Protein AF-A0A6P0ND20-F1 (afdb_monomer_lite)

Sequence (135 aa):
DTLTGGAGADKFVIGDSKNPYYVGGGGFLGLNDYALLKDFQSGTDKIQLHKGSNYIFGANFIAVKKGFLSFKTSDTSIASAEQIAKDIAAGKSSGVQSQLTTGDSLKSFQIAPSFGFDIVAIVSGGYNQGDLTFV

Radius of gyration: 15.28 Å; chains: 1; bounding box: 33×35×43 Å

Structure (mmCIF, N/CA/C/O backbone):
data_AF-A0A6P0ND20-F1
#
_entry.id   AF-A0A6P0ND20-F1
#
loop_
_atom_site.group_PDB
_atom_site.id
_atom_site.type_symbol
_atom_site.label_atom_id
_atom_site.label_alt_id
_atom_site.label_comp_id
_atom_site.label_asym_id
_atom_site.label_entity_id
_atom_site.label_seq_id
_atom_site.pdbx_PDB_ins_code
_atom_site.Cartn_x
_atom_site.Cartn_y
_atom_site.Cartn_z
_atom_site.occupancy
_atom_site.B_iso_or_equiv
_atom_site.auth_seq_id
_atom_site.auth_comp_id
_atom_site.auth_asym_id
_atom_site.auth_atom_id
_atom_site.pdbx_PDB_model_num
ATOM 1 N N . ASP A 1 1 ? -5.513 -3.980 -8.493 1.00 93.25 1 ASP A N 1
ATOM 2 C CA . ASP A 1 1 ? -6.485 -4.665 -7.610 1.00 93.25 1 ASP A CA 1
ATOM 3 C C . ASP A 1 1 ? -7.368 -3.709 -6.825 1.00 93.25 1 ASP A C 1
ATOM 5 O O . ASP A 1 1 ? -7.004 -2.559 -6.616 1.00 93.25 1 ASP A O 1
ATOM 9 N N . THR A 1 2 ? -8.538 -4.176 -6.382 1.00 95.00 2 THR A N 1
ATOM 10 C CA . THR A 1 2 ? -9.383 -3.484 -5.394 1.00 95.00 2 THR A CA 1
ATOM 11 C C . THR A 1 2 ? -9.470 -4.351 -4.147 1.00 95.00 2 THR A C 1
ATOM 13 O O . THR A 1 2 ? -9.925 -5.488 -4.224 1.00 95.00 2 THR A O 1
ATOM 16 N N . LEU A 1 3 ? -9.009 -3.820 -3.018 1.00 97.44 3 LEU A N 1
ATOM 17 C CA . LEU A 1 3 ? -8.888 -4.527 -1.749 1.00 97.44 3 LEU A CA 1
ATOM 18 C C . LEU A 1 3 ? -9.920 -3.991 -0.752 1.00 97.44 3 LEU A C 1
ATOM 20 O O . LEU A 1 3 ? -10.173 -2.784 -0.682 1.00 97.44 3 LEU A O 1
ATOM 24 N N . THR A 1 4 ? -10.523 -4.901 0.007 1.00 97.12 4 THR A N 1
ATOM 25 C CA . THR A 1 4 ? -11.533 -4.613 1.031 1.00 97.12 4 THR A CA 1
ATOM 26 C C . THR A 1 4 ? -11.224 -5.475 2.250 1.00 97.12 4 THR A C 1
ATOM 28 O O . THR A 1 4 ? -11.126 -6.693 2.100 1.00 97.12 4 THR A O 1
ATOM 31 N N . GLY A 1 5 ? -10.999 -4.848 3.404 1.00 95.06 5 GLY A N 1
ATOM 32 C CA . GLY A 1 5 ? -10.673 -5.533 4.663 1.00 95.06 5 GLY A CA 1
ATOM 33 C C . GLY A 1 5 ? -11.926 -6.036 5.378 1.00 95.06 5 GLY A C 1
ATOM 34 O O . GLY A 1 5 ? -11.997 -7.188 5.804 1.00 95.06 5 GLY A O 1
ATOM 35 N N . GLY A 1 6 ? -12.981 -5.221 5.363 1.00 94.94 6 GLY A N 1
ATOM 36 C CA . GLY A 1 6 ? -14.210 -5.463 6.095 1.00 94.94 6 GLY A CA 1
ATOM 37 C C . GLY A 1 6 ? -14.175 -4.826 7.482 1.00 94.94 6 GLY A C 1
ATOM 38 O O . GLY A 1 6 ? -13.762 -3.685 7.656 1.00 94.94 6 GLY A O 1
ATOM 39 N N . ALA A 1 7 ? -14.733 -5.529 8.464 1.00 93.88 7 ALA A N 1
ATOM 40 C CA . ALA A 1 7 ? -14.753 -5.068 9.845 1.00 93.88 7 ALA A CA 1
ATOM 41 C C . ALA A 1 7 ? -13.620 -5.729 10.632 1.00 93.88 7 ALA A C 1
ATOM 43 O O . ALA A 1 7 ? -13.504 -6.953 10.623 1.00 93.88 7 ALA A O 1
ATOM 44 N N . GLY A 1 8 ? -12.881 -4.939 11.407 1.00 95.81 8 GLY A N 1
ATOM 45 C CA . GLY A 1 8 ? -11.806 -5.437 12.257 1.00 95.81 8 GLY A CA 1
ATOM 46 C C . GLY A 1 8 ? -10.526 -4.642 12.054 1.00 95.81 8 GLY A C 1
ATOM 47 O O . GLY A 1 8 ? -10.562 -3.544 11.520 1.00 95.81 8 GLY A O 1
ATOM 48 N N . ALA A 1 9 ? -9.418 -5.189 12.554 1.00 97.75 9 ALA A N 1
ATOM 49 C CA . ALA A 1 9 ? -8.084 -4.663 12.299 1.00 97.75 9 ALA A CA 1
ATOM 50 C C . ALA A 1 9 ? -7.442 -5.480 11.180 1.00 97.75 9 ALA A C 1
ATOM 52 O O . ALA A 1 9 ? -6.924 -6.576 11.420 1.00 97.75 9 ALA A O 1
ATOM 53 N N . ASP A 1 10 ? -7.489 -4.941 9.967 1.00 98.56 10 ASP A N 1
ATOM 54 C CA . ASP A 1 10 ? -7.039 -5.623 8.766 1.00 98.56 10 ASP A CA 1
ATOM 55 C C . ASP A 1 10 ? -5.618 -5.222 8.372 1.00 98.56 10 ASP A C 1
ATOM 57 O O . ASP A 1 10 ? -5.089 -4.167 8.734 1.00 98.56 10 ASP A O 1
ATOM 61 N N . LYS A 1 11 ? -4.962 -6.096 7.602 1.00 98.31 11 LYS A N 1
ATOM 62 C CA . LYS A 1 11 ? -3.635 -5.832 7.044 1.00 98.31 11 LYS A CA 1
ATOM 63 C C . LYS A 1 11 ? -3.660 -5.928 5.527 1.00 98.31 11 LYS A C 1
ATOM 65 O O . LYS A 1 11 ? -3.770 -7.013 4.962 1.00 98.31 11 LYS A O 1
ATOM 70 N N . PHE A 1 12 ? -3.429 -4.796 4.881 1.00 98.50 12 PHE A N 1
ATOM 71 C CA . PHE A 1 12 ? -3.259 -4.693 3.440 1.00 98.50 12 PHE A CA 1
ATOM 72 C C . PHE A 1 12 ? -1.779 -4.850 3.089 1.00 98.50 12 PHE A C 1
ATOM 74 O O . PHE A 1 12 ? -0.943 -4.027 3.468 1.00 98.50 12 PHE A O 1
ATOM 81 N N . VAL A 1 13 ? -1.436 -5.930 2.387 1.00 98.25 13 VAL A N 1
ATOM 82 C CA . VAL A 1 13 ? -0.047 -6.262 2.046 1.00 98.25 13 VAL A CA 1
ATOM 83 C C . VAL A 1 13 ? 0.306 -5.707 0.669 1.00 98.25 13 VAL A C 1
ATOM 85 O O . VAL A 1 13 ? -0.107 -6.248 -0.351 1.00 98.25 13 VAL A O 1
ATOM 88 N N . ILE A 1 14 ? 1.090 -4.630 0.655 1.00 98.00 14 ILE A N 1
ATOM 89 C CA . ILE A 1 14 ? 1.572 -3.928 -0.551 1.00 98.00 14 ILE A CA 1
ATOM 90 C C . ILE A 1 14 ? 3.081 -4.185 -0.769 1.00 98.00 14 ILE A C 1
ATOM 92 O O . ILE A 1 14 ? 3.711 -3.673 -1.690 1.00 98.00 14 ILE A O 1
ATOM 96 N N . GLY A 1 15 ? 3.678 -5.026 0.071 1.00 97.62 15 GLY A N 1
ATOM 97 C CA . GLY A 1 15 ? 5.016 -5.576 -0.092 1.00 97.62 15 GLY A CA 1
ATOM 98 C C . GLY A 1 15 ? 5.335 -6.567 1.023 1.00 97.62 15 GLY A C 1
ATOM 99 O O . GLY A 1 15 ? 4.689 -6.577 2.078 1.00 97.62 15 GLY A O 1
ATOM 100 N N . ASP A 1 16 ? 6.334 -7.406 0.788 1.00 97.62 16 ASP A N 1
ATOM 101 C CA . ASP A 1 16 ? 6.873 -8.344 1.771 1.00 97.62 16 ASP A CA 1
ATOM 102 C C . ASP A 1 16 ? 8.352 -8.051 2.065 1.00 97.62 16 ASP A C 1
ATOM 104 O O . ASP A 1 16 ? 8.900 -7.042 1.630 1.00 97.62 16 ASP A O 1
ATOM 108 N N . SER A 1 17 ? 9.020 -8.919 2.826 1.00 97.25 17 SER A N 1
ATOM 109 C CA . SER A 1 17 ? 10.435 -8.731 3.171 1.00 97.25 17 SER A CA 1
ATOM 110 C C . SER A 1 17 ? 11.388 -8.860 1.978 1.00 97.25 17 SER A C 1
ATOM 112 O O . SER A 1 17 ? 12.570 -8.543 2.100 1.00 97.25 17 SER A O 1
ATOM 114 N N . LYS A 1 18 ? 10.902 -9.326 0.822 1.00 96.38 18 LYS A N 1
ATOM 115 C CA . LYS A 1 18 ? 11.700 -9.527 -0.387 1.00 96.38 18 LYS A CA 1
ATOM 116 C C . LYS A 1 18 ? 11.458 -8.436 -1.422 1.00 96.38 18 LYS A C 1
ATOM 118 O O . LYS A 1 18 ? 12.427 -8.005 -2.036 1.00 96.38 18 LYS A O 1
ATOM 123 N N . ASN A 1 19 ? 10.208 -8.022 -1.641 1.00 95.00 19 ASN A N 1
ATOM 124 C CA . ASN A 1 19 ? 9.842 -7.134 -2.742 1.00 95.00 19 ASN A CA 1
ATOM 125 C C . ASN A 1 19 ? 8.677 -6.187 -2.399 1.00 95.00 19 ASN A C 1
ATOM 127 O O . ASN A 1 19 ? 7.717 -6.598 -1.739 1.00 95.00 19 ASN A O 1
ATOM 131 N N . PRO A 1 20 ? 8.688 -4.943 -2.922 1.00 95.31 20 PRO A N 1
ATOM 132 C CA . PRO A 1 20 ? 7.466 -4.156 -3.050 1.00 95.31 20 PRO A CA 1
ATOM 133 C C . PRO A 1 20 ? 6.553 -4.780 -4.118 1.00 95.31 20 PRO A C 1
ATOM 135 O O . PRO A 1 20 ? 7.036 -5.359 -5.093 1.00 95.31 20 PRO A O 1
ATOM 138 N N . TYR A 1 21 ? 5.239 -4.653 -3.955 1.00 95.44 21 TYR A N 1
ATOM 139 C CA . TYR A 1 21 ? 4.253 -5.090 -4.949 1.00 95.44 21 TYR A CA 1
ATOM 140 C C . TYR A 1 21 ? 3.762 -3.910 -5.789 1.00 95.44 21 TYR A C 1
ATOM 142 O O . TYR A 1 21 ? 3.983 -2.754 -5.425 1.00 95.44 21 TYR A O 1
ATOM 150 N N . TYR A 1 22 ? 3.096 -4.207 -6.911 1.00 92.31 22 TYR A N 1
ATOM 151 C CA . TYR A 1 22 ? 2.536 -3.210 -7.838 1.00 92.31 22 TYR A CA 1
ATOM 152 C C . TYR A 1 22 ? 3.587 -2.259 -8.447 1.00 92.31 22 TYR A C 1
ATOM 154 O O . TYR A 1 22 ? 3.289 -1.153 -8.889 1.00 92.31 22 TYR A O 1
ATOM 162 N N . VAL A 1 23 ? 4.857 -2.670 -8.452 1.00 86.75 23 VAL A N 1
ATOM 163 C CA . VAL A 1 23 ? 5.950 -1.915 -9.070 1.00 86.75 23 VAL A CA 1
ATOM 164 C C . VAL A 1 23 ? 6.119 -2.352 -10.525 1.00 86.75 23 VAL A C 1
ATOM 166 O O . VAL A 1 23 ? 6.236 -3.540 -10.810 1.00 86.75 23 VAL A O 1
ATOM 169 N N . GLY A 1 24 ? 6.173 -1.401 -11.460 1.00 74.06 24 GLY A N 1
ATOM 170 C CA . GLY A 1 24 ? 6.433 -1.695 -12.873 1.00 74.06 24 GLY A CA 1
ATOM 171 C C . GLY A 1 24 ? 5.212 -1.803 -13.791 1.00 74.06 24 GLY A C 1
ATOM 172 O O . GLY A 1 24 ? 5.397 -2.125 -14.962 1.00 74.06 24 GLY A O 1
ATOM 173 N N . GLY A 1 25 ? 4.001 -1.460 -13.335 1.00 68.69 25 GLY A N 1
ATOM 174 C CA . GLY A 1 25 ? 2.817 -1.402 -14.210 1.00 68.69 25 GLY A CA 1
ATOM 175 C C . GLY A 1 25 ? 2.965 -0.424 -15.387 1.00 68.69 25 GLY A C 1
ATOM 176 O O . GLY A 1 25 ? 2.397 -0.621 -16.466 1.00 68.69 25 GLY A O 1
ATOM 177 N N . GLY A 1 26 ? 3.767 0.633 -15.207 1.00 68.81 26 GLY A N 1
ATOM 178 C CA . GLY A 1 26 ? 3.945 1.680 -16.212 1.00 68.81 26 GLY A CA 1
ATOM 179 C C . GLY A 1 26 ? 2.661 2.481 -16.453 1.00 68.81 26 GLY A C 1
ATOM 180 O O . GLY A 1 26 ? 1.762 2.516 -15.616 1.00 68.81 26 GLY A O 1
ATOM 181 N N . GLY A 1 27 ? 2.574 3.153 -17.601 1.00 68.88 27 GLY A N 1
ATOM 182 C CA . GLY A 1 27 ? 1.433 4.017 -17.916 1.00 68.88 27 GLY A CA 1
ATOM 183 C C . GLY A 1 27 ? 1.401 5.307 -17.097 1.00 68.88 27 GLY A C 1
ATOM 184 O O . GLY A 1 27 ? 2.376 5.685 -16.443 1.00 68.88 27 GLY A O 1
ATOM 185 N N . PHE A 1 28 ? 0.270 6.011 -17.168 1.00 68.81 28 PHE A N 1
ATOM 186 C CA . PHE A 1 28 ? 0.130 7.314 -16.529 1.00 68.81 28 PHE A CA 1
ATOM 187 C C . PHE A 1 28 ? 0.230 7.198 -15.000 1.00 68.81 28 PHE A C 1
ATOM 189 O O . PHE A 1 28 ? -0.549 6.474 -14.397 1.00 68.81 28 PHE A O 1
ATOM 196 N N . LEU A 1 29 ? 1.209 7.862 -14.378 1.00 69.50 29 LEU A N 1
ATOM 197 C CA . LEU A 1 29 ? 1.584 7.757 -12.957 1.00 69.50 29 LEU A CA 1
ATOM 198 C C . LEU A 1 29 ? 1.908 6.338 -12.440 1.00 69.50 29 LEU A C 1
ATOM 200 O O . LEU A 1 29 ? 1.894 6.107 -11.231 1.00 69.50 29 LEU A O 1
ATOM 204 N N . GLY A 1 30 ? 2.170 5.371 -13.323 1.00 74.44 30 GLY A N 1
ATOM 205 C CA . GLY A 1 30 ? 2.265 3.966 -12.913 1.00 74.44 30 GLY A CA 1
ATOM 206 C C . GLY A 1 30 ? 0.910 3.305 -12.618 1.00 74.44 30 GLY A C 1
ATOM 207 O O . GLY A 1 30 ? 0.887 2.183 -12.132 1.00 74.44 30 GLY A O 1
ATOM 208 N N . LEU A 1 31 ? -0.222 3.963 -12.913 1.00 78.06 31 LEU A N 1
ATOM 209 C CA . LEU A 1 31 ? -1.581 3.511 -12.562 1.00 78.06 31 LEU A CA 1
ATOM 210 C C . LEU A 1 31 ? -2.086 2.299 -13.359 1.00 78.06 31 LEU A C 1
ATOM 212 O O . LEU A 1 31 ? -3.267 1.963 -13.291 1.00 78.06 31 LEU A O 1
ATOM 216 N N . ASN A 1 32 ? -1.230 1.635 -14.124 1.00 81.75 32 ASN A N 1
ATOM 217 C CA . ASN A 1 32 ? -1.597 0.377 -14.766 1.00 81.75 32 ASN A CA 1
ATOM 218 C C . ASN A 1 32 ? -1.589 -0.806 -13.788 1.00 81.75 32 ASN A C 1
ATOM 220 O O . ASN A 1 32 ? -2.251 -1.803 -14.063 1.00 81.75 32 ASN A O 1
ATOM 224 N N . ASP A 1 33 ? -0.852 -0.711 -12.678 1.00 88.31 33 ASP A N 1
ATOM 225 C CA . ASP A 1 33 ? -0.780 -1.763 -11.664 1.00 88.31 33 ASP A CA 1
ATOM 226 C C . ASP A 1 33 ? -0.699 -1.123 -10.274 1.00 88.31 33 ASP A C 1
ATOM 228 O O . ASP A 1 33 ? 0.332 -0.584 -9.895 1.00 88.31 33 ASP A O 1
ATOM 232 N N . TYR A 1 34 ? -1.820 -1.101 -9.550 1.00 92.00 34 TYR A N 1
ATOM 233 C CA . TYR A 1 34 ? -1.933 -0.509 -8.213 1.00 92.00 34 TYR A CA 1
ATOM 234 C C . TYR A 1 34 ? -3.019 -1.207 -7.392 1.00 92.00 34 TYR A C 1
ATOM 236 O O . TYR A 1 34 ? -3.954 -1.802 -7.941 1.00 92.00 34 TYR A O 1
ATOM 244 N N . ALA A 1 35 ? -2.943 -1.081 -6.068 1.00 96.12 35 ALA A N 1
ATOM 245 C CA . ALA A 1 35 ? -4.012 -1.480 -5.159 1.00 96.12 35 ALA A CA 1
ATOM 246 C C . ALA A 1 35 ? -4.910 -0.294 -4.773 1.00 96.12 35 ALA A C 1
ATOM 248 O O . ALA A 1 35 ? -4.441 0.701 -4.226 1.00 96.12 35 ALA A O 1
ATOM 249 N N . LEU A 1 36 ? -6.219 -0.407 -4.995 1.00 96.44 36 LEU A N 1
ATOM 250 C CA . LEU A 1 36 ? -7.224 0.494 -4.430 1.00 96.44 36 LEU A CA 1
ATOM 251 C C . LEU A 1 36 ? -7.749 -0.085 -3.114 1.00 96.44 36 LEU A C 1
ATOM 253 O O . LEU A 1 36 ? -8.465 -1.083 -3.130 1.00 96.44 36 LEU A O 1
ATOM 257 N N . LEU A 1 37 ? -7.430 0.546 -1.987 1.00 97.50 37 LEU A N 1
ATOM 258 C CA . LEU A 1 37 ? -7.933 0.166 -0.666 1.00 97.50 37 LEU A CA 1
ATOM 259 C C . LEU A 1 37 ? -9.242 0.924 -0.420 1.00 97.50 37 LEU A C 1
ATOM 261 O O . LEU A 1 37 ? -9.245 2.147 -0.232 1.00 97.50 37 LEU A O 1
ATOM 265 N N . LYS A 1 38 ? -10.366 0.209 -0.500 1.00 95.56 38 LYS A N 1
ATOM 266 C CA . LYS A 1 38 ? -11.698 0.822 -0.586 1.00 95.56 38 LYS A CA 1
ATOM 267 C C . LYS A 1 38 ? -12.264 1.252 0.768 1.00 95.56 38 LYS A C 1
ATOM 269 O O . LYS A 1 38 ? -12.923 2.283 0.842 1.00 95.56 38 LYS A O 1
ATOM 274 N N . ASP A 1 39 ? -12.005 0.479 1.812 1.00 95.94 39 ASP A N 1
ATOM 275 C CA . ASP A 1 39 ? -12.611 0.616 3.141 1.00 95.94 39 ASP A CA 1
ATOM 276 C C . ASP A 1 39 ? -11.581 0.760 4.269 1.00 95.94 39 ASP A C 1
ATOM 278 O O . ASP A 1 39 ? -11.926 0.584 5.431 1.00 95.94 39 ASP A O 1
ATOM 282 N N . PHE A 1 40 ? -10.339 1.117 3.929 1.00 97.62 40 PHE A N 1
ATOM 283 C CA . PHE A 1 40 ? -9.252 1.285 4.892 1.00 97.62 40 PHE A CA 1
ATOM 284 C C . PHE A 1 40 ? -9.617 2.246 6.035 1.00 97.62 40 PHE A C 1
ATOM 286 O O . PHE A 1 40 ? -10.009 3.393 5.797 1.00 97.62 40 PHE A O 1
ATOM 293 N N . GLN A 1 41 ? -9.407 1.798 7.271 1.00 97.31 41 GLN A N 1
ATOM 294 C CA . GLN A 1 41 ? -9.667 2.537 8.500 1.00 97.31 41 G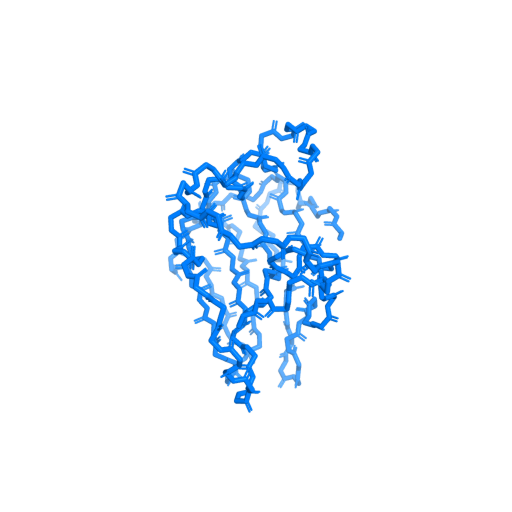LN A CA 1
ATOM 295 C C . GLN A 1 41 ? -8.357 2.937 9.185 1.00 97.31 41 GLN A C 1
ATOM 297 O O . GLN A 1 41 ? -7.755 2.165 9.935 1.00 97.31 41 GLN A O 1
ATOM 302 N N . SER A 1 42 ? -7.926 4.183 8.972 1.00 97.44 42 SER A N 1
ATOM 303 C CA . SER A 1 42 ? -6.737 4.727 9.641 1.00 97.44 42 SER A CA 1
ATOM 304 C C . SER A 1 42 ? -6.834 4.616 11.168 1.00 97.44 42 SER A C 1
ATOM 306 O O . SER A 1 42 ? -7.888 4.850 11.759 1.00 97.44 42 SER A O 1
ATOM 308 N N . GLY A 1 43 ? -5.725 4.244 11.813 1.00 96.75 43 GLY A N 1
ATOM 309 C CA . GLY A 1 43 ? -5.650 3.970 13.247 1.00 96.75 43 GLY A CA 1
ATOM 310 C C . GLY A 1 43 ? -6.038 2.541 13.644 1.00 96.75 43 GLY A C 1
ATOM 311 O O . GLY A 1 43 ? -5.626 2.100 14.717 1.00 96.75 43 GLY A O 1
ATOM 312 N N . THR A 1 44 ? -6.746 1.806 12.782 1.00 97.44 44 THR A N 1
ATOM 313 C CA . THR A 1 44 ? -7.184 0.420 13.030 1.00 97.44 44 THR A CA 1
ATOM 314 C C . THR A 1 44 ? -6.453 -0.548 12.104 1.00 97.44 44 THR A C 1
ATOM 316 O O . THR A 1 44 ? -5.739 -1.438 12.573 1.00 97.44 44 THR A O 1
ATOM 319 N N . ASP A 1 45 ? -6.545 -0.308 10.799 1.00 98.56 45 ASP A N 1
ATOM 320 C CA . ASP A 1 45 ? -5.914 -1.126 9.771 1.00 98.56 45 ASP A CA 1
ATOM 321 C C . ASP A 1 45 ? -4.429 -0.800 9.605 1.00 98.56 45 ASP A C 1
ATOM 323 O O . ASP A 1 45 ? -3.927 0.254 10.017 1.00 98.56 45 ASP A O 1
ATOM 327 N N . LYS A 1 46 ? -3.702 -1.718 8.963 1.00 98.56 46 LYS A N 1
ATOM 328 C CA . LYS A 1 46 ? -2.281 -1.562 8.645 1.00 98.56 46 LYS A CA 1
ATOM 329 C C . LYS A 1 46 ? -1.989 -1.778 7.173 1.00 98.56 46 LYS A C 1
ATOM 331 O O . LYS A 1 46 ? -2.526 -2.682 6.537 1.00 98.56 46 LYS A O 1
ATOM 336 N N . ILE A 1 47 ? -1.055 -0.986 6.660 1.00 98.75 47 ILE A N 1
ATOM 337 C CA . ILE A 1 47 ? -0.484 -1.142 5.324 1.00 98.75 47 ILE A CA 1
ATOM 338 C C . ILE A 1 47 ? 0.929 -1.688 5.494 1.00 98.75 47 ILE A C 1
ATOM 340 O O . ILE A 1 47 ? 1.801 -1.021 6.054 1.00 98.75 47 ILE A O 1
ATOM 344 N N . GLN A 1 48 ? 1.160 -2.913 5.030 1.00 98.62 48 GLN A N 1
ATOM 345 C CA . GLN A 1 48 ? 2.484 -3.522 5.035 1.00 98.62 48 GLN A CA 1
ATOM 346 C C . GLN A 1 48 ? 3.232 -3.177 3.746 1.00 98.62 48 GLN A C 1
ATOM 348 O O . GLN A 1 48 ? 2.723 -3.395 2.647 1.00 98.62 48 GLN A O 1
ATOM 353 N N . LEU A 1 49 ? 4.456 -2.682 3.896 1.00 98.56 49 LEU A N 1
ATOM 354 C CA . LEU A 1 49 ? 5.350 -2.263 2.827 1.00 98.56 49 LEU A CA 1
ATOM 355 C C . LEU A 1 49 ? 6.684 -3.001 2.934 1.00 98.56 49 LEU A C 1
ATOM 357 O O . LEU A 1 49 ? 7.158 -3.299 4.029 1.00 98.56 49 LEU A O 1
ATOM 361 N N . HIS A 1 50 ? 7.326 -3.228 1.792 1.00 97.75 50 HIS A N 1
ATOM 362 C CA . HIS A 1 50 ? 8.696 -3.734 1.761 1.00 97.75 50 HIS A CA 1
ATOM 363 C C . HIS A 1 50 ? 9.675 -2.698 2.317 1.00 97.75 50 HIS A C 1
ATOM 365 O O . HIS A 1 50 ? 9.663 -1.542 1.883 1.00 97.75 50 HIS A O 1
ATOM 371 N N . LYS A 1 51 ? 10.553 -3.090 3.240 1.00 96.62 51 LYS A N 1
ATOM 372 C CA . LYS A 1 51 ? 11.614 -2.230 3.766 1.00 96.62 51 LYS A CA 1
ATOM 373 C C . LYS A 1 51 ? 12.751 -2.062 2.756 1.00 96.62 51 LYS A C 1
ATOM 375 O O . LYS A 1 51 ? 13.325 -3.028 2.285 1.00 96.62 51 LYS A O 1
ATOM 380 N N . GLY A 1 52 ? 13.171 -0.816 2.525 1.00 90.38 52 GLY A N 1
ATOM 381 C CA . GLY A 1 52 ? 14.325 -0.499 1.670 1.00 90.38 52 GLY A CA 1
ATOM 382 C C . GLY A 1 52 ? 13.959 0.048 0.288 1.00 90.38 52 GLY A C 1
ATOM 383 O O . GLY A 1 52 ? 14.840 0.527 -0.422 1.00 90.38 52 GLY A O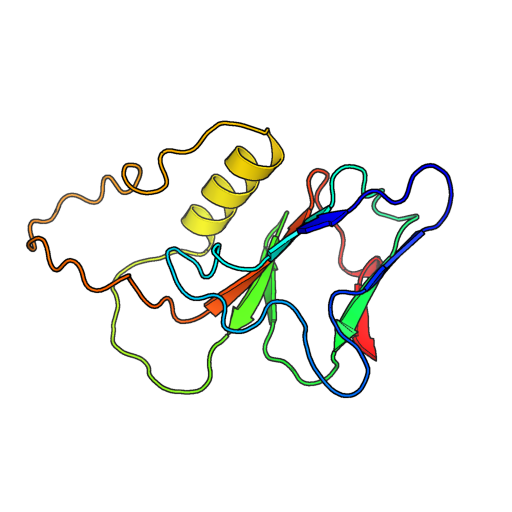 1
ATOM 384 N N . SER A 1 53 ? 12.673 0.071 -0.075 1.00 92.69 53 SER A N 1
ATOM 385 C CA . SER A 1 53 ? 12.199 0.821 -1.244 1.00 92.69 53 SER A CA 1
ATOM 386 C C . SER A 1 53 ? 12.151 2.330 -0.990 1.00 92.69 53 SER A C 1
ATOM 388 O O . SER A 1 53 ? 11.951 2.800 0.131 1.00 92.69 53 SER A O 1
ATOM 390 N N . ASN A 1 54 ? 12.297 3.105 -2.066 1.00 91.31 54 ASN A N 1
ATOM 391 C CA . ASN A 1 54 ? 12.244 4.564 -2.035 1.00 91.31 54 ASN A CA 1
ATOM 392 C C . ASN A 1 54 ? 10.804 5.052 -2.249 1.00 91.31 54 ASN A C 1
ATOM 394 O O . ASN A 1 54 ? 10.414 5.380 -3.372 1.00 91.31 54 ASN A O 1
ATOM 398 N N . TYR A 1 55 ? 10.008 5.039 -1.180 1.00 92.00 55 TYR A N 1
ATOM 399 C CA . TYR A 1 55 ? 8.606 5.443 -1.246 1.00 92.00 55 TYR A CA 1
ATOM 400 C C . TYR A 1 55 ? 8.416 6.964 -1.292 1.00 92.00 55 TYR A C 1
ATOM 402 O O . TYR A 1 55 ? 9.186 7.741 -0.723 1.00 92.00 55 TYR A O 1
ATOM 410 N N . ILE A 1 56 ? 7.330 7.374 -1.938 1.00 91.25 56 ILE A N 1
ATOM 411 C CA . ILE A 1 56 ? 6.702 8.687 -1.826 1.00 91.25 56 ILE A CA 1
ATOM 412 C C . ILE A 1 56 ? 5.361 8.469 -1.127 1.00 91.25 56 ILE A C 1
ATOM 414 O O . ILE A 1 56 ? 4.565 7.632 -1.556 1.00 91.25 56 ILE A O 1
ATOM 418 N N . PHE A 1 57 ? 5.113 9.243 -0.077 1.00 93.31 57 PHE A N 1
ATOM 419 C CA . PHE A 1 57 ? 3.867 9.211 0.681 1.00 93.31 57 PHE A CA 1
ATOM 420 C C . PHE A 1 57 ? 3.073 10.479 0.375 1.00 93.31 57 PHE A C 1
ATOM 422 O O . PHE A 1 57 ? 3.507 11.578 0.721 1.00 93.31 57 PHE A O 1
ATOM 429 N N . GLY A 1 58 ? 1.947 10.326 -0.319 1.00 90.69 58 GLY A N 1
ATOM 430 C CA . GLY A 1 58 ? 0.940 11.374 -0.468 1.00 90.69 58 GLY A CA 1
ATOM 431 C C . GLY A 1 58 ? -0.190 11.188 0.544 1.00 90.69 58 GLY A C 1
ATOM 432 O O . GLY A 1 58 ? -0.308 10.129 1.156 1.00 90.69 58 GLY A O 1
ATOM 433 N N . ALA A 1 59 ? -1.063 12.187 0.684 1.00 89.81 59 ALA A N 1
ATOM 434 C CA . ALA A 1 59 ? -2.159 12.154 1.663 1.00 89.81 59 ALA A CA 1
ATOM 435 C C . ALA A 1 59 ? -3.094 10.930 1.530 1.00 89.81 59 ALA A C 1
ATOM 437 O O . ALA A 1 59 ? -3.665 10.466 2.514 1.00 89.81 59 ALA A O 1
ATOM 438 N N . ASN A 1 60 ? -3.267 10.411 0.312 1.00 91.50 60 ASN A N 1
ATOM 439 C CA . ASN A 1 60 ? -4.161 9.290 0.016 1.00 91.50 60 ASN A CA 1
ATOM 440 C C . ASN A 1 60 ? -3.583 8.296 -1.003 1.00 91.50 60 ASN A C 1
ATOM 442 O O . ASN A 1 60 ? -4.324 7.514 -1.597 1.00 91.50 60 ASN A O 1
ATOM 446 N N . PHE A 1 61 ? -2.270 8.319 -1.224 1.00 93.62 61 PHE A N 1
ATOM 447 C CA . PHE A 1 61 ? -1.596 7.342 -2.073 1.00 93.62 61 PHE A CA 1
ATOM 448 C C . PHE A 1 61 ? -0.181 7.047 -1.578 1.00 93.62 61 PHE A C 1
ATOM 450 O O . PHE A 1 61 ? 0.424 7.834 -0.845 1.00 93.62 61 PHE A O 1
ATOM 457 N N . ILE A 1 62 ? 0.347 5.909 -2.013 1.00 95.06 62 ILE A N 1
ATOM 458 C CA . ILE A 1 62 ? 1.729 5.484 -1.811 1.00 95.06 62 ILE A CA 1
ATOM 459 C C . ILE A 1 62 ? 2.311 5.194 -3.190 1.00 95.06 62 ILE A C 1
ATOM 461 O O . ILE A 1 62 ? 1.680 4.527 -4.011 1.00 95.06 62 ILE A O 1
ATOM 465 N N . ALA A 1 63 ? 3.514 5.693 -3.446 1.00 91.69 63 ALA A N 1
ATOM 466 C CA . ALA A 1 63 ? 4.238 5.452 -4.684 1.00 91.69 63 ALA A CA 1
ATOM 467 C C . ALA A 1 63 ? 5.677 5.005 -4.415 1.00 91.69 63 ALA A C 1
ATOM 469 O O . ALA A 1 63 ? 6.217 5.264 -3.344 1.00 91.69 63 ALA A O 1
ATOM 470 N N . VAL A 1 64 ? 6.315 4.364 -5.390 1.00 90.06 64 VAL A N 1
ATOM 471 C CA . VAL A 1 64 ? 7.728 3.962 -5.351 1.00 90.06 64 VAL A CA 1
ATOM 472 C C . VAL A 1 64 ? 8.483 4.703 -6.446 1.00 90.06 64 VAL A C 1
ATOM 474 O O . VAL A 1 64 ? 8.089 4.660 -7.609 1.00 90.06 64 VAL A O 1
ATOM 477 N N . LYS A 1 65 ? 9.585 5.380 -6.102 1.00 85.31 65 LYS A N 1
ATOM 478 C CA . LYS A 1 65 ? 10.472 6.006 -7.094 1.00 85.31 65 LYS A CA 1
ATOM 479 C C . LYS A 1 65 ? 11.173 4.940 -7.929 1.00 85.31 65 LYS A C 1
ATOM 481 O O . LYS A 1 65 ? 11.756 4.006 -7.379 1.00 85.31 65 LYS A O 1
ATOM 486 N N . LYS A 1 66 ? 11.205 5.132 -9.247 1.00 76.31 66 LYS A N 1
ATOM 487 C CA . LYS A 1 66 ? 11.998 4.296 -10.154 1.00 76.31 66 LYS A CA 1
ATOM 488 C C . LYS A 1 66 ? 13.472 4.690 -10.079 1.00 76.31 66 LYS A C 1
ATOM 490 O O . LYS A 1 66 ? 13.812 5.873 -10.078 1.00 76.31 66 LYS A O 1
ATOM 495 N N . GLY A 1 67 ? 14.353 3.695 -10.001 1.00 60.88 67 GLY A N 1
ATOM 496 C CA . GLY A 1 67 ? 15.800 3.902 -9.987 1.00 60.88 67 GLY A CA 1
ATOM 497 C C . GLY A 1 67 ? 16.305 4.514 -11.299 1.00 60.88 67 GLY A C 1
ATOM 498 O O . GLY A 1 67 ? 16.112 3.942 -12.362 1.00 60.88 67 GLY A O 1
ATOM 499 N N . PHE A 1 68 ? 16.934 5.687 -11.190 1.00 51.69 68 PHE A N 1
ATOM 500 C CA . PHE A 1 68 ? 17.872 6.331 -12.122 1.00 51.69 68 PHE A CA 1
ATOM 501 C C . PHE A 1 68 ? 17.714 6.055 -13.636 1.00 51.69 68 PHE A C 1
ATOM 503 O O . PHE A 1 68 ? 18.643 5.610 -14.298 1.00 51.69 68 PHE A O 1
ATOM 510 N N . LEU A 1 69 ? 16.580 6.437 -14.220 1.00 45.41 69 LEU A N 1
ATOM 511 C CA . LEU A 1 69 ? 16.549 6.995 -15.577 1.00 45.41 69 LEU A CA 1
ATOM 512 C C . LEU A 1 69 ? 15.670 8.242 -15.537 1.00 45.41 69 LEU A C 1
ATOM 514 O O . LEU A 1 69 ? 14.492 8.228 -15.885 1.00 45.41 69 LEU A O 1
ATOM 518 N N . SER A 1 70 ? 16.262 9.331 -15.047 1.00 45.19 70 SER A N 1
ATOM 519 C CA . SER A 1 70 ? 15.683 10.671 -15.103 1.00 45.19 70 SER A CA 1
ATOM 520 C C . SER A 1 70 ? 15.682 11.171 -16.548 1.00 45.19 70 SER A C 1
ATOM 522 O O . SER A 1 70 ? 16.472 12.041 -16.910 1.00 45.19 70 SER A O 1
ATOM 524 N N . PHE A 1 71 ? 14.783 10.659 -17.388 1.00 44.25 71 PHE A N 1
ATOM 525 C CA . PHE A 1 71 ? 14.317 11.480 -18.496 1.00 44.25 71 PHE A CA 1
ATOM 526 C C . PHE A 1 71 ? 13.490 12.595 -17.868 1.00 44.25 71 PHE A C 1
ATOM 528 O O . PHE A 1 71 ? 12.459 12.347 -17.242 1.00 44.25 71 PHE A O 1
ATOM 535 N N . LYS A 1 72 ? 14.023 13.820 -17.951 1.00 44.56 72 LYS A N 1
ATOM 536 C CA . LYS A 1 72 ? 13.351 15.059 -17.560 1.00 44.56 72 LYS A CA 1
ATOM 537 C C . LYS A 1 72 ? 11.970 15.056 -18.220 1.00 44.56 72 LYS A C 1
ATOM 539 O O . LYS A 1 72 ? 11.847 15.380 -19.395 1.00 44.56 72 LYS A O 1
ATOM 544 N N . THR A 1 73 ? 10.950 14.665 -17.471 1.00 44.44 73 THR A N 1
ATOM 545 C CA . THR A 1 73 ? 9.565 14.881 -17.868 1.00 44.44 73 THR A CA 1
ATOM 546 C C . THR A 1 73 ? 9.079 15.969 -16.937 1.00 44.44 73 THR A C 1
ATOM 548 O O . THR A 1 73 ? 9.004 15.782 -15.723 1.00 44.44 73 THR A O 1
ATOM 551 N N . SER A 1 74 ? 8.937 17.153 -17.517 1.00 50.84 74 SER A N 1
ATOM 552 C CA . SER A 1 74 ? 8.480 18.374 -16.874 1.00 50.84 74 SER A CA 1
ATOM 553 C C . SER A 1 74 ? 7.171 18.132 -16.117 1.00 50.84 74 SER A C 1
ATOM 555 O O . SER A 1 74 ? 6.190 17.657 -16.683 1.00 50.84 74 SER A O 1
ATOM 557 N N . ASP A 1 75 ? 7.199 18.480 -14.833 1.00 52.59 75 ASP A N 1
ATOM 558 C CA . ASP A 1 75 ? 6.062 18.950 -14.039 1.00 52.59 75 ASP A CA 1
ATOM 559 C C . ASP A 1 75 ? 4.914 17.982 -13.751 1.00 52.59 75 ASP A C 1
ATOM 561 O O . ASP A 1 75 ? 3.741 18.336 -13.816 1.00 52.59 75 ASP A O 1
ATOM 565 N N . THR A 1 76 ? 5.238 16.781 -13.275 1.00 55.53 76 THR A N 1
ATOM 566 C CA . THR A 1 76 ? 4.281 16.050 -12.430 1.00 55.53 76 THR A CA 1
ATOM 567 C C . THR A 1 76 ? 4.542 16.378 -10.971 1.00 55.53 76 THR A C 1
ATOM 569 O O . THR A 1 76 ? 5.318 15.712 -10.286 1.00 55.53 76 THR A O 1
ATOM 572 N N . SER A 1 77 ? 3.927 17.462 -10.503 1.00 63.66 77 SER A N 1
ATOM 573 C CA . SER A 1 77 ? 3.946 17.811 -9.087 1.00 63.66 77 SER A CA 1
ATOM 574 C C . SER A 1 77 ? 3.186 16.752 -8.281 1.00 63.66 77 SER A C 1
ATOM 576 O O . SER A 1 77 ? 2.174 16.216 -8.738 1.00 63.66 77 SER A O 1
ATOM 578 N N . ILE A 1 78 ? 3.645 16.472 -7.058 1.00 66.25 78 ILE A N 1
ATOM 579 C CA . ILE A 1 78 ? 2.951 15.588 -6.101 1.00 66.25 78 ILE A CA 1
ATOM 580 C C . ILE A 1 78 ? 1.475 16.003 -5.949 1.00 66.25 78 ILE A C 1
ATOM 582 O O . ILE A 1 78 ? 0.602 15.145 -5.887 1.00 66.25 78 ILE A O 1
ATOM 586 N N . ALA A 1 79 ? 1.183 17.305 -6.027 1.00 68.69 79 ALA A N 1
ATOM 587 C CA . ALA A 1 79 ? -0.174 17.852 -6.001 1.00 68.69 79 ALA A CA 1
ATOM 588 C C . ALA A 1 79 ? -1.087 17.318 -7.125 1.00 68.69 79 ALA A C 1
ATOM 590 O O . ALA A 1 79 ? -2.270 17.071 -6.896 1.00 68.69 79 ALA A O 1
ATOM 591 N N . SER A 1 80 ? -0.551 17.099 -8.331 1.00 73.25 80 SER A N 1
ATOM 592 C CA . SER A 1 80 ? -1.325 16.525 -9.442 1.00 73.25 80 SER A CA 1
ATOM 593 C C . SER A 1 80 ? -1.660 15.057 -9.171 1.00 73.25 80 SER A C 1
ATOM 595 O O . SER A 1 80 ? -2.796 14.630 -9.374 1.00 73.25 80 SER A O 1
ATOM 597 N N . ALA A 1 81 ? -0.693 14.298 -8.643 1.00 75.75 81 ALA A N 1
ATOM 598 C CA . ALA A 1 81 ? -0.896 12.902 -8.258 1.00 75.75 81 ALA A CA 1
ATOM 599 C C . ALA A 1 81 ? -1.923 12.760 -7.123 1.00 75.75 81 ALA A C 1
ATOM 601 O O . ALA A 1 81 ? -2.765 11.867 -7.177 1.00 75.75 81 ALA A O 1
ATOM 602 N N . GLU A 1 82 ? -1.920 13.670 -6.144 1.00 77.06 82 GLU A N 1
ATOM 603 C CA . GLU A 1 82 ? -2.937 13.708 -5.086 1.00 77.06 82 GLU A CA 1
ATOM 604 C C . GLU A 1 82 ? -4.344 13.919 -5.643 1.00 77.06 82 GLU A C 1
ATOM 606 O O . GLU A 1 82 ? -5.278 13.229 -5.236 1.00 77.06 82 GLU A O 1
ATOM 611 N N . GLN A 1 83 ? -4.517 14.860 -6.576 1.00 80.75 83 GLN A N 1
ATOM 612 C CA . GLN A 1 83 ? -5.829 15.124 -7.163 1.00 80.75 83 GLN A CA 1
ATOM 613 C C . GLN A 1 83 ? -6.346 13.906 -7.939 1.00 80.75 83 GLN A C 1
ATOM 615 O O . GLN A 1 83 ? -7.487 13.491 -7.753 1.00 80.75 83 GLN A O 1
ATOM 620 N N . ILE A 1 84 ? -5.480 13.275 -8.731 1.00 79.69 84 ILE A N 1
ATOM 621 C CA . ILE A 1 84 ? -5.826 12.068 -9.488 1.00 79.69 84 ILE A CA 1
ATOM 622 C C . ILE A 1 84 ? -6.175 10.913 -8.544 1.00 79.69 84 ILE A C 1
ATOM 624 O O . ILE A 1 84 ? -7.193 10.249 -8.735 1.00 79.69 84 ILE A O 1
ATOM 628 N N . ALA A 1 85 ? -5.383 10.701 -7.491 1.00 82.81 85 ALA A N 1
ATOM 629 C CA . ALA A 1 85 ? -5.665 9.679 -6.490 1.00 82.81 85 ALA A CA 1
ATOM 630 C C . ALA A 1 85 ? -7.009 9.929 -5.787 1.00 82.81 85 ALA A C 1
ATOM 632 O O . ALA A 1 85 ? -7.753 8.983 -5.539 1.00 82.81 85 ALA A O 1
ATOM 633 N N . LYS A 1 86 ? -7.350 11.192 -5.487 1.00 84.88 86 LYS A N 1
ATOM 634 C CA . LYS A 1 86 ? -8.655 11.566 -4.910 1.00 84.88 86 LYS A CA 1
ATOM 635 C C . LYS A 1 86 ? -9.808 11.239 -5.852 1.00 84.88 86 LYS A C 1
ATOM 637 O O . LYS A 1 86 ? -10.817 10.704 -5.404 1.00 84.88 86 LYS A O 1
ATOM 642 N N . ASP A 1 87 ? -9.671 11.542 -7.138 1.00 83.75 87 ASP A N 1
ATOM 643 C CA . ASP A 1 87 ? -10.727 11.273 -8.114 1.00 83.75 87 ASP A CA 1
ATOM 644 C C . ASP A 1 87 ? -10.934 9.763 -8.334 1.00 83.75 87 ASP A C 1
ATOM 646 O O . ASP A 1 87 ? -12.081 9.313 -8.383 1.00 83.75 87 ASP A O 1
ATOM 650 N N . ILE A 1 88 ? -9.852 8.970 -8.351 1.00 84.56 88 ILE A N 1
ATOM 651 C CA . ILE A 1 88 ? -9.918 7.497 -8.402 1.00 84.56 88 ILE A CA 1
ATOM 652 C C . ILE A 1 88 ? -10.577 6.932 -7.138 1.00 84.56 88 ILE A C 1
ATOM 654 O O . ILE A 1 88 ? -11.494 6.119 -7.238 1.00 84.56 88 ILE A O 1
ATOM 658 N N . ALA A 1 89 ? -10.154 7.386 -5.954 1.00 85.69 89 ALA A N 1
ATOM 659 C CA . ALA A 1 89 ? -10.758 6.998 -4.678 1.00 85.69 89 ALA A CA 1
ATOM 660 C C . ALA A 1 89 ? -12.260 7.325 -4.618 1.00 85.69 89 ALA A C 1
ATOM 662 O O . ALA A 1 89 ? -13.049 6.552 -4.080 1.00 85.69 89 ALA A O 1
ATOM 663 N N . ALA A 1 90 ? -12.669 8.444 -5.219 1.00 84.19 90 ALA A N 1
ATOM 664 C CA . ALA A 1 90 ? -14.067 8.849 -5.327 1.00 84.19 90 ALA A CA 1
ATOM 665 C C . ALA A 1 90 ? -14.862 8.062 -6.389 1.00 84.19 90 ALA A C 1
ATOM 667 O O . ALA A 1 90 ? -16.038 8.354 -6.606 1.00 84.19 90 ALA A O 1
ATOM 668 N N . GLY A 1 91 ? -14.243 7.097 -7.080 1.00 76.56 91 GLY A N 1
ATOM 669 C CA . GLY A 1 91 ? -14.887 6.302 -8.123 1.00 76.56 91 GLY A CA 1
ATOM 670 C C . GLY A 1 91 ? -15.271 7.112 -9.362 1.00 76.56 91 GLY A C 1
ATOM 671 O O . GLY A 1 91 ? -16.111 6.669 -10.149 1.00 76.56 91 GLY A O 1
ATOM 672 N N . LYS A 1 92 ? -14.688 8.302 -9.555 1.00 77.06 92 LYS A N 1
ATOM 673 C CA . LYS A 1 92 ? -14.911 9.078 -10.774 1.00 77.06 92 LYS A CA 1
ATOM 674 C C . LYS A 1 92 ? -14.194 8.369 -11.918 1.00 77.06 92 LYS A C 1
ATOM 67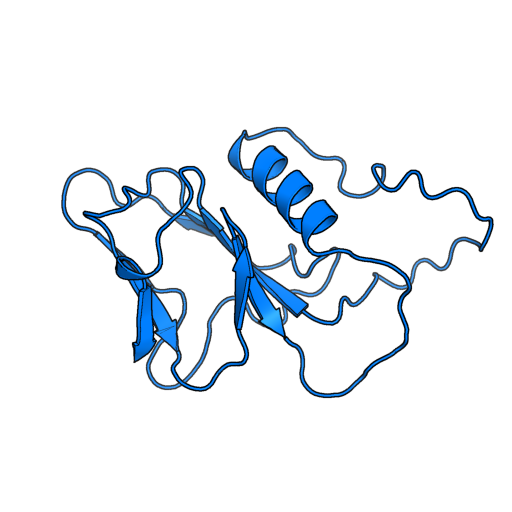6 O O . LYS A 1 92 ? -12.992 8.121 -11.851 1.00 77.06 92 LYS A O 1
ATOM 681 N N . SER A 1 93 ? -14.934 8.031 -12.974 1.00 55.06 93 SER A N 1
ATOM 682 C CA . SER A 1 93 ? -14.353 7.512 -14.212 1.00 55.06 93 SER A CA 1
ATOM 683 C C . SER A 1 93 ? -13.489 8.605 -14.842 1.00 55.06 93 SER A C 1
ATOM 685 O O . SER A 1 93 ? -13.987 9.514 -15.503 1.00 55.06 93 SER A O 1
ATOM 687 N N . SER A 1 94 ? -12.185 8.550 -14.593 1.00 53.12 94 SER A N 1
ATOM 688 C CA . SER A 1 94 ? -11.222 9.394 -15.283 1.00 53.12 94 SER A CA 1
ATOM 689 C C . SER A 1 94 ? -10.976 8.790 -16.659 1.00 53.12 94 SER A C 1
ATOM 691 O O . SER A 1 94 ? -10.364 7.732 -16.775 1.00 53.12 94 SER A O 1
ATOM 693 N N . GLY A 1 95 ? -11.383 9.473 -17.728 1.00 47.84 95 GLY A N 1
ATOM 694 C CA . GLY A 1 95 ? -10.591 9.405 -18.952 1.00 47.84 95 GLY A CA 1
ATOM 695 C C . GLY A 1 95 ? -9.202 9.927 -18.585 1.00 47.84 95 GLY A C 1
ATOM 696 O O . GLY A 1 95 ? -9.026 11.137 -18.474 1.00 47.84 95 GLY A O 1
ATOM 697 N N . VAL A 1 96 ? -8.250 9.028 -18.302 1.00 52.78 96 VAL A N 1
ATOM 698 C CA . VAL A 1 96 ? -6.933 9.290 -17.666 1.00 52.78 96 VAL A CA 1
ATOM 699 C C . VAL A 1 96 ? -5.979 10.116 -18.562 1.00 52.78 96 VAL A C 1
ATOM 701 O O . VAL A 1 96 ? -4.764 10.012 -18.477 1.00 52.78 96 VAL A O 1
ATOM 704 N N . GLN A 1 97 ? -6.499 10.960 -19.456 1.00 49.75 97 GLN A N 1
ATOM 705 C CA . GLN A 1 97 ? -5.705 11.655 -20.469 1.00 49.75 97 GLN A CA 1
ATOM 706 C C . GLN A 1 97 ? -5.957 13.165 -20.580 1.00 49.75 97 GLN A C 1
ATOM 708 O O . GLN A 1 97 ? -5.237 13.824 -21.321 1.00 49.75 97 GLN A O 1
ATOM 713 N N . SER A 1 98 ? -6.921 13.749 -19.855 1.00 46.16 98 SER A N 1
ATOM 714 C CA . SER A 1 98 ? -7.303 15.157 -20.078 1.00 46.16 98 SER A CA 1
ATOM 715 C C . SER A 1 98 ? -7.465 16.000 -18.813 1.00 46.16 98 SER A C 1
ATOM 717 O O . SER A 1 98 ? -8.426 16.758 -18.688 1.00 46.16 98 SER A O 1
ATOM 719 N N . GLN A 1 99 ? -6.509 15.944 -17.887 1.00 45.78 99 GLN A N 1
ATOM 720 C CA . GLN A 1 99 ? -6.416 17.007 -16.886 1.00 45.78 99 GLN A CA 1
ATOM 721 C C . GLN A 1 99 ? -4.969 17.347 -16.537 1.00 45.78 99 GLN A C 1
ATOM 723 O O . GLN A 1 99 ? -4.518 17.195 -15.409 1.00 45.78 99 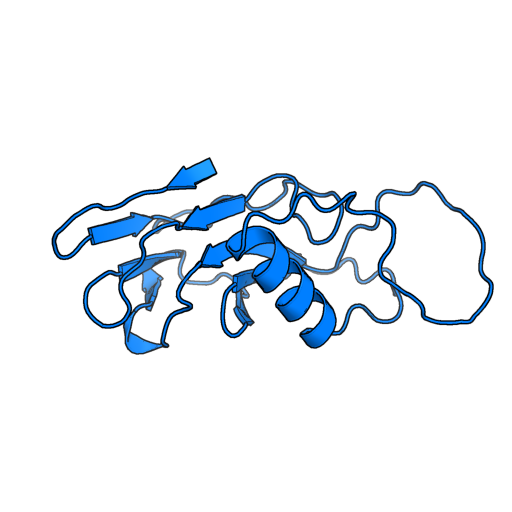GLN A O 1
ATOM 728 N N . LEU A 1 100 ? -4.247 17.850 -17.537 1.00 50.22 100 LEU A N 1
ATOM 729 C CA . LEU A 1 100 ? -3.121 18.744 -17.304 1.00 50.22 100 LEU A CA 1
ATOM 730 C C . LEU A 1 100 ? -3.267 19.942 -18.248 1.00 50.22 100 LEU A C 1
ATOM 732 O O . LEU A 1 100 ? -2.747 19.959 -19.358 1.00 50.22 100 LEU A O 1
ATOM 736 N N . THR A 1 101 ? -4.031 20.947 -17.823 1.00 39.53 101 THR A N 1
ATOM 737 C CA . THR A 1 101 ? -3.973 22.284 -18.420 1.00 39.53 101 THR A CA 1
ATOM 738 C C . THR A 1 101 ? -2.728 22.992 -17.890 1.00 39.53 101 THR A C 1
ATOM 740 O O . THR A 1 101 ? -2.823 23.896 -17.064 1.00 39.53 101 THR A O 1
ATOM 743 N N . THR A 1 102 ? -1.547 22.574 -18.335 1.00 40.84 102 THR A N 1
ATOM 744 C CA . THR A 1 102 ? -0.385 23.462 -18.367 1.00 40.84 102 THR A CA 1
ATOM 745 C C . THR A 1 102 ? -0.243 23.924 -19.803 1.00 40.84 102 THR A C 1
ATOM 747 O O . THR A 1 102 ? 0.132 23.171 -20.699 1.00 40.84 102 THR A O 1
ATOM 750 N N . GLY A 1 103 ? -0.639 25.173 -20.041 1.00 40.62 103 GLY A N 1
ATOM 751 C CA . GLY A 1 103 ? -0.330 25.843 -21.289 1.00 40.62 103 GLY A CA 1
ATOM 752 C C . GLY A 1 103 ? 1.179 26.001 -21.403 1.00 40.62 103 GLY A C 1
ATOM 753 O O . GLY A 1 103 ? 1.718 26.940 -20.840 1.00 40.62 103 GLY A O 1
ATOM 754 N N . ASP A 1 104 ? 1.842 25.081 -22.097 1.00 36.38 104 ASP A N 1
ATOM 755 C CA . ASP A 1 104 ? 2.746 25.447 -23.182 1.00 36.38 104 ASP A CA 1
ATOM 756 C C . ASP A 1 104 ? 2.997 24.244 -24.109 1.00 36.38 104 ASP A C 1
ATOM 758 O O . ASP A 1 104 ? 3.608 23.233 -23.771 1.00 36.38 104 ASP A O 1
ATOM 762 N N . SER A 1 105 ? 2.415 24.372 -25.292 1.00 51.84 105 SER A N 1
ATOM 763 C CA . SER A 1 105 ? 2.797 23.851 -26.600 1.00 51.84 105 SER A CA 1
ATOM 764 C C . SER A 1 105 ? 4.093 23.023 -26.718 1.00 51.84 105 SER A C 1
ATOM 766 O O . SER A 1 105 ? 5.065 23.507 -27.278 1.00 51.84 105 SER A O 1
ATOM 768 N N . LEU A 1 106 ? 4.079 21.719 -26.415 1.00 42.28 106 LEU A N 1
ATOM 769 C CA . LEU A 1 106 ? 4.934 20.743 -27.117 1.00 42.28 106 LEU A CA 1
ATOM 770 C C . LEU A 1 106 ? 4.237 19.383 -27.290 1.00 42.28 106 LEU A C 1
ATOM 772 O O . LEU A 1 106 ? 4.273 18.503 -26.440 1.00 42.28 106 LEU A O 1
ATOM 776 N N . LYS A 1 107 ? 3.601 19.256 -28.458 1.00 37.09 107 LYS A N 1
ATOM 777 C CA . LYS A 1 107 ? 3.471 18.064 -29.311 1.00 37.09 107 LYS A CA 1
ATOM 778 C C . LYS A 1 107 ? 3.500 16.697 -28.616 1.00 37.09 107 LYS A C 1
ATOM 780 O O . LYS A 1 107 ? 4.559 16.135 -28.369 1.00 37.09 107 LYS A O 1
ATOM 785 N N . SER A 1 108 ? 2.309 16.116 -28.476 1.00 37.31 108 SER A N 1
ATOM 786 C CA . SER A 1 108 ? 1.945 14.825 -29.085 1.00 37.31 108 SER A CA 1
ATOM 787 C C . SER A 1 108 ? 3.110 13.887 -29.452 1.00 37.31 108 SER A C 1
ATOM 789 O O . SER A 1 108 ? 3.322 13.577 -30.625 1.00 37.31 108 SER A O 1
ATOM 791 N N . PHE A 1 109 ? 3.835 13.391 -28.457 1.00 36.66 109 PHE A N 1
ATOM 792 C CA . PHE A 1 109 ? 4.490 12.099 -28.560 1.00 36.66 109 PHE A CA 1
ATOM 793 C C . PHE A 1 109 ? 3.696 11.149 -27.681 1.00 36.66 109 PHE A C 1
ATOM 795 O O . PHE A 1 109 ? 3.675 11.265 -26.460 1.00 36.66 109 PHE A O 1
ATOM 802 N N . GLN A 1 110 ? 3.018 10.211 -28.333 1.00 38.94 110 GLN A N 1
ATOM 803 C CA . GLN A 1 110 ? 2.429 9.017 -27.736 1.00 38.94 110 GLN A CA 1
ATOM 804 C C . GLN A 1 110 ? 3.566 8.079 -27.280 1.00 38.94 110 GLN A C 1
ATOM 806 O O . GLN A 1 110 ? 3.702 6.950 -27.729 1.00 38.94 110 GLN A O 1
ATOM 811 N N . ILE A 1 111 ? 4.445 8.580 -26.418 1.00 40.62 111 ILE A N 1
ATOM 812 C CA . ILE A 1 111 ? 5.336 7.780 -25.591 1.00 40.62 111 ILE A CA 1
ATOM 813 C C . ILE A 1 111 ? 4.594 7.751 -24.269 1.00 40.62 111 ILE A C 1
ATOM 815 O O . ILE A 1 111 ? 4.410 8.810 -23.674 1.00 40.62 111 ILE A O 1
ATOM 819 N N . ALA A 1 112 ? 4.070 6.591 -23.864 1.00 44.22 112 ALA A N 1
ATOM 820 C CA . ALA A 1 112 ? 3.401 6.449 -22.574 1.00 44.22 112 ALA A CA 1
ATOM 821 C C . ALA A 1 112 ? 4.280 7.137 -21.516 1.00 44.22 112 ALA A C 1
ATOM 823 O O . ALA A 1 112 ? 5.428 6.712 -21.357 1.00 44.22 112 ALA A O 1
ATOM 824 N N . PRO A 1 113 ? 3.829 8.241 -20.892 1.00 49.62 113 PRO A N 1
ATOM 825 C CA . PRO A 1 113 ? 4.702 9.016 -20.032 1.00 49.62 113 PRO A CA 1
ATOM 826 C C . PRO A 1 113 ? 5.173 8.094 -18.909 1.00 49.62 113 PRO A C 1
ATOM 828 O O . PRO A 1 113 ? 4.376 7.620 -18.107 1.00 49.62 113 PRO A O 1
ATOM 831 N N . SER A 1 114 ? 6.459 7.745 -18.913 1.00 51.34 114 SER A N 1
ATOM 832 C CA . SER A 1 114 ? 7.057 6.957 -17.844 1.00 51.34 114 SER A CA 1
ATOM 833 C C . SER A 1 114 ? 7.437 7.936 -16.750 1.00 51.34 114 SER A C 1
ATOM 835 O O . SER A 1 114 ? 8.480 8.583 -16.816 1.00 51.34 114 SER A O 1
ATOM 837 N N . PHE A 1 115 ? 6.569 8.069 -15.755 1.00 66.00 115 PHE A N 1
ATOM 838 C CA . PHE A 1 115 ? 6.826 8.906 -14.590 1.00 66.00 115 PHE A CA 1
ATOM 839 C C . PHE A 1 115 ? 7.999 8.336 -13.791 1.00 66.00 115 PHE A C 1
ATOM 841 O O . PHE A 1 115 ? 8.258 7.130 -13.794 1.00 66.00 115 PHE A O 1
ATOM 848 N N . GLY A 1 116 ? 8.703 9.212 -13.070 1.00 72.00 116 GLY A N 1
ATOM 849 C CA . GLY A 1 116 ? 9.809 8.824 -12.186 1.00 72.00 116 GLY A CA 1
ATOM 850 C C . GLY A 1 116 ? 9.378 8.006 -10.960 1.00 72.00 116 GLY A C 1
ATOM 851 O O . GLY A 1 116 ? 10.204 7.729 -10.092 1.00 72.00 116 GLY A O 1
ATOM 852 N N . PHE A 1 117 ? 8.101 7.642 -10.860 1.00 79.69 117 PHE A N 1
ATOM 853 C CA . PHE A 1 117 ? 7.534 6.813 -9.806 1.00 79.69 117 PHE A CA 1
ATOM 854 C C . PHE A 1 117 ? 6.351 5.990 -10.329 1.00 79.69 117 PHE A C 1
ATOM 856 O O . PHE A 1 117 ? 5.742 6.359 -11.332 1.00 79.69 117 PHE A O 1
ATOM 863 N N . ASP A 1 118 ? 6.026 4.908 -9.621 1.00 85.31 118 ASP A N 1
ATOM 864 C CA . ASP A 1 118 ? 4.782 4.149 -9.777 1.00 85.31 118 ASP A CA 1
ATOM 865 C C . ASP A 1 118 ? 3.905 4.332 -8.539 1.00 85.31 118 ASP A C 1
ATOM 867 O O . ASP A 1 118 ? 4.391 4.140 -7.424 1.00 85.31 118 ASP A O 1
ATOM 871 N N . ILE A 1 119 ? 2.629 4.685 -8.710 1.00 89.31 119 ILE A N 1
ATOM 872 C CA . ILE A 1 119 ? 1.637 4.586 -7.631 1.00 89.31 119 ILE A CA 1
ATOM 873 C C . ILE A 1 119 ? 1.348 3.106 -7.381 1.00 89.31 119 ILE A C 1
ATOM 875 O O . ILE A 1 119 ? 0.834 2.428 -8.259 1.00 89.31 119 ILE A O 1
ATOM 879 N N . VAL A 1 120 ? 1.641 2.629 -6.170 1.00 93.69 120 VAL A N 1
ATOM 880 C CA . VAL A 1 120 ? 1.455 1.223 -5.771 1.00 93.69 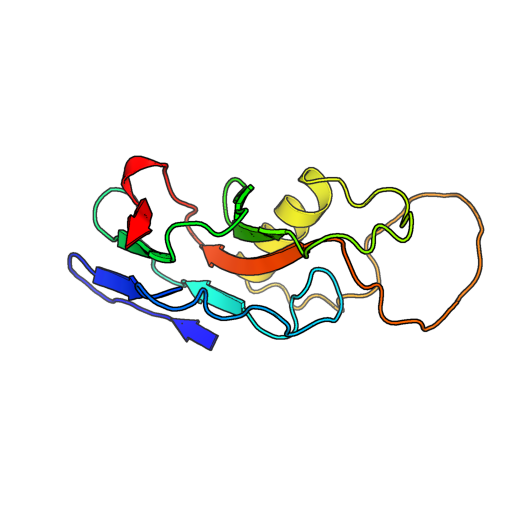120 VAL A CA 1
ATOM 881 C C . VAL A 1 120 ? 0.181 1.014 -4.954 1.00 93.69 120 VAL A C 1
ATOM 883 O O . VAL A 1 120 ? -0.387 -0.076 -4.949 1.00 93.69 120 VAL A O 1
ATOM 886 N N . ALA A 1 121 ? -0.302 2.063 -4.279 1.00 96.19 121 ALA A N 1
ATOM 887 C CA . ALA A 1 121 ? -1.562 2.024 -3.548 1.00 96.19 121 ALA A CA 1
ATOM 888 C C . ALA A 1 121 ? -2.281 3.378 -3.551 1.00 96.19 121 ALA A C 1
ATOM 890 O O . ALA A 1 121 ? -1.654 4.424 -3.387 1.00 96.19 121 ALA A O 1
ATOM 891 N N . ILE A 1 122 ? -3.608 3.342 -3.664 1.00 95.56 122 ILE A N 1
ATOM 892 C CA . ILE A 1 122 ? -4.525 4.463 -3.432 1.00 95.56 122 ILE A CA 1
ATOM 893 C C . ILE A 1 122 ? -5.424 4.081 -2.260 1.00 95.56 122 ILE A C 1
ATOM 895 O O . ILE A 1 122 ? -6.015 3.002 -2.250 1.00 95.56 122 ILE A O 1
ATOM 899 N N . VAL A 1 123 ? -5.528 4.964 -1.270 1.00 96.88 123 VAL A N 1
ATOM 900 C CA . VAL A 1 123 ? -6.235 4.709 -0.011 1.00 96.88 123 VAL A CA 1
ATOM 901 C C . VAL A 1 123 ? -7.430 5.642 0.083 1.00 96.88 123 VAL A C 1
ATOM 903 O O . VAL A 1 123 ? -7.265 6.851 0.231 1.00 96.88 123 VAL A O 1
ATOM 906 N N . SER A 1 124 ? -8.641 5.091 -0.013 1.00 91.94 124 SER A N 1
ATOM 907 C CA . SER A 1 124 ? -9.850 5.901 -0.225 1.00 91.94 124 SER A CA 1
ATOM 908 C C . SER A 1 124 ? -10.151 6.864 0.929 1.00 91.94 124 SER A C 1
ATOM 910 O O . SER A 1 124 ? -10.576 7.991 0.690 1.00 91.94 124 SER A O 1
ATOM 912 N N . GLY A 1 125 ? -9.870 6.448 2.169 1.00 88.50 125 GLY A N 1
ATOM 913 C CA . GLY A 1 125 ? -9.993 7.277 3.374 1.00 88.50 125 GLY A CA 1
ATOM 914 C C . GLY A 1 125 ? -8.717 8.029 3.772 1.00 88.50 125 GLY A C 1
ATOM 915 O O . GLY A 1 125 ? -8.715 8.719 4.788 1.00 88.50 125 GLY A O 1
ATOM 916 N N . GLY A 1 126 ? -7.635 7.899 2.998 1.00 93.81 126 GLY A N 1
ATOM 917 C CA . GLY A 1 126 ? -6.298 8.308 3.428 1.00 93.81 126 GLY A CA 1
ATOM 918 C C . GLY A 1 126 ? -5.718 7.394 4.513 1.00 93.81 126 GLY A C 1
ATOM 919 O O . GLY A 1 126 ? -6.323 6.402 4.914 1.00 93.81 126 GLY A O 1
ATOM 920 N N . TYR A 1 127 ? -4.508 7.711 4.960 1.00 96.94 127 TYR A N 1
ATOM 921 C CA . TYR A 1 127 ? -3.796 6.967 5.999 1.00 96.94 127 TYR A CA 1
ATOM 922 C C . TYR A 1 127 ? -2.857 7.902 6.763 1.00 96.94 127 TYR A C 1
ATOM 924 O O . TYR A 1 127 ? -2.524 8.994 6.300 1.00 96.94 127 TYR A O 1
ATOM 932 N N . ASN A 1 128 ? -2.399 7.451 7.925 1.00 96.50 128 ASN A N 1
ATOM 933 C CA . ASN A 1 128 ? -1.418 8.140 8.751 1.00 96.50 128 ASN A CA 1
ATOM 934 C C . ASN A 1 128 ? -0.108 7.349 8.810 1.00 96.50 128 ASN A C 1
ATOM 936 O O . ASN A 1 128 ? -0.062 6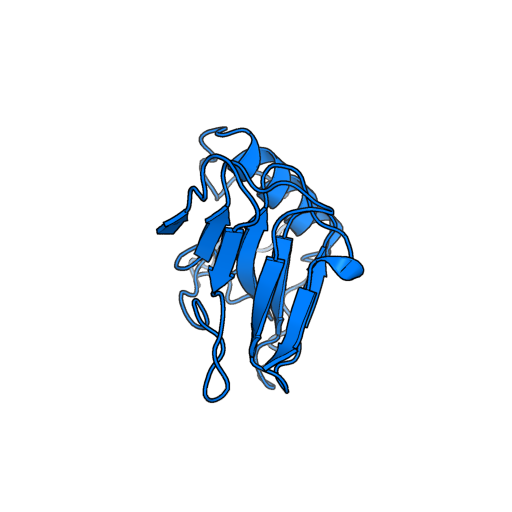.150 8.544 1.00 96.50 128 ASN A O 1
ATOM 940 N N . GLN A 1 129 ? 0.980 7.994 9.237 1.00 94.81 129 GLN A N 1
ATOM 941 C CA . GLN A 1 129 ? 2.280 7.322 9.348 1.00 94.81 129 GLN A CA 1
ATOM 942 C C . GLN A 1 129 ? 2.245 6.109 10.297 1.00 94.81 129 GLN A C 1
ATOM 944 O O . GLN A 1 129 ? 2.918 5.114 10.041 1.00 94.81 129 GLN A O 1
ATOM 949 N N . GLY A 1 130 ? 1.432 6.164 11.359 1.00 97.06 130 GLY A N 1
ATOM 950 C CA . GLY A 1 130 ? 1.254 5.057 12.307 1.00 97.06 130 GLY A CA 1
ATOM 951 C C . GLY A 1 130 ? 0.548 3.826 11.725 1.00 97.06 130 GLY A C 1
ATOM 952 O O . GLY A 1 130 ? 0.523 2.773 12.366 1.00 97.06 130 GLY A O 1
ATOM 953 N N . ASP A 1 131 ? -0.013 3.932 10.522 1.00 98.19 131 ASP A N 1
ATOM 954 C CA . ASP A 1 131 ? -0.658 2.825 9.817 1.00 98.19 131 ASP A CA 1
ATOM 955 C C . ASP A 1 131 ? 0.327 1.991 8.993 1.00 98.19 131 ASP A C 1
ATOM 957 O O . ASP A 1 131 ? 0.020 0.870 8.585 1.00 98.19 131 ASP A O 1
ATOM 961 N N . LEU A 1 132 ? 1.526 2.523 8.756 1.00 98.31 132 LEU A N 1
ATOM 962 C CA . LEU A 1 132 ? 2.535 1.896 7.918 1.00 98.31 132 LEU A CA 1
ATOM 963 C C . LEU A 1 132 ? 3.375 0.910 8.729 1.00 98.31 132 LEU A C 1
ATOM 965 O O . LEU A 1 132 ? 3.925 1.244 9.776 1.00 98.31 132 LEU A O 1
ATOM 969 N N . THR A 1 133 ? 3.523 -0.305 8.212 1.00 98.19 133 THR A N 1
ATOM 970 C CA . THR A 1 133 ? 4.454 -1.310 8.735 1.00 98.19 133 THR A CA 1
ATOM 971 C C . THR A 1 133 ? 5.455 -1.677 7.650 1.00 98.19 133 THR A C 1
ATOM 973 O O . THR A 1 133 ? 5.053 -2.020 6.545 1.00 98.19 133 THR A O 1
ATOM 976 N N . PHE A 1 134 ? 6.750 -1.642 7.961 1.00 97.94 134 PHE A N 1
ATOM 977 C CA . PHE A 1 134 ? 7.809 -2.037 7.030 1.00 97.94 134 PHE A CA 1
ATOM 978 C C . PHE A 1 134 ? 8.402 -3.379 7.448 1.00 97.94 134 PHE A C 1
ATOM 980 O O . PHE A 1 134 ? 8.762 -3.542 8.617 1.00 97.94 134 PHE A O 1
ATOM 987 N N . VAL A 1 135 ? 8.512 -4.313 6.503 1.00 96.31 135 VAL A N 1
ATOM 988 C CA . VAL A 1 135 ? 9.006 -5.684 6.726 1.00 96.31 135 VAL A CA 1
ATOM 989 C C . VAL A 1 135 ? 10.187 -6.037 5.842 1.00 96.31 135 VAL A C 1
ATOM 991 O O . VAL A 1 135 ? 10.314 -5.439 4.751 1.00 96.31 135 VAL A O 1
#

Foldseek 3Di:
DEDEQDDFAEEAEQDDQPDGHLPDCAFDQSVNGAYEDQHDDAPRYAYEGAPPFQWDDDQFFIKTFDPDPPPPDPDPDVVVVNVVLQCVLVVNPDPVPPPDPPDDDDDDDPPRPGDRIHTHYGHSVGYDPVRYDYD

Secondary structure (DSSP, 8-state):
-EE---SSS-EEESB-SS-BSS----SGGGTTS-EEESS--TTTSEEEE-TT--EEEETTEEEEEPSS-----TT--HHHHHHHHHHHHTT----TTS-----------------SEEEEEEETT---GGGEEE-

pLDDT: mean 79.26, std 20.46, range [36.38, 98.75]